Protein AF-A0A348XGG6-F1 (afdb_monomer_lite)

pLDDT: mean 75.82, std 17.13, range [43.22, 96.25]

Structure (mmCIF, N/CA/C/O backbone):
data_AF-A0A348XGG6-F1
#
_entry.id   AF-A0A348XGG6-F1
#
loop_
_atom_site.group_PDB
_atom_site.id
_atom_site.type_symbol
_atom_site.label_atom_id
_atom_site.label_alt_id
_atom_site.label_comp_id
_atom_site.label_asym_id
_atom_site.label_entity_id
_atom_site.label_seq_id
_atom_site.pdbx_PDB_ins_code
_atom_site.Cartn_x
_atom_site.Cartn_y
_atom_site.Cartn_z
_atom_site.occupancy
_atom_site.B_iso_or_equiv
_atom_site.auth_seq_id
_atom_site.auth_comp_id
_atom_site.auth_asym_id
_atom_site.auth_atom_id
_atom_site.pdbx_PDB_model_num
ATOM 1 N N . ILE A 1 1 ? -13.962 -3.729 3.591 1.00 50.25 1 ILE A N 1
ATOM 2 C CA . ILE A 1 1 ? -14.454 -3.833 2.191 1.00 50.25 1 ILE A CA 1
ATOM 3 C C . ILE A 1 1 ? -13.220 -3.891 1.292 1.00 50.25 1 ILE A C 1
ATOM 5 O O . ILE A 1 1 ? -12.214 -3.297 1.663 1.00 50.25 1 ILE A O 1
ATOM 9 N N . ALA A 1 2 ? -13.257 -4.666 0.206 1.00 44.94 2 ALA A N 1
ATOM 10 C CA . ALA A 1 2 ? -12.177 -4.733 -0.779 1.00 44.94 2 ALA A CA 1
ATOM 11 C C . ALA A 1 2 ? -12.578 -3.911 -2.009 1.00 44.94 2 ALA A C 1
ATOM 13 O O . ALA A 1 2 ? -13.709 -4.052 -2.483 1.00 44.94 2 ALA A O 1
ATOM 14 N N . TRP A 1 3 ? -11.678 -3.073 -2.510 1.00 51.34 3 TRP A N 1
ATOM 15 C CA . TRP A 1 3 ? -11.896 -2.263 -3.709 1.00 51.34 3 TRP A CA 1
ATOM 16 C C . TRP A 1 3 ? -10.668 -2.360 -4.613 1.00 51.34 3 TRP A C 1
ATOM 18 O O . TRP A 1 3 ? -9.532 -2.347 -4.137 1.00 51.34 3 TRP A O 1
ATOM 28 N N . ALA A 1 4 ? -10.915 -2.498 -5.916 1.00 49.25 4 ALA A N 1
ATOM 29 C CA . ALA A 1 4 ? -9.880 -2.325 -6.924 1.00 49.25 4 ALA A CA 1
ATOM 30 C C . ALA A 1 4 ? -9.562 -0.830 -7.014 1.00 49.25 4 ALA A C 1
ATOM 32 O O . ALA A 1 4 ? -10.483 -0.013 -7.129 1.00 49.25 4 ALA A O 1
ATOM 33 N N . SER A 1 5 ? -8.283 -0.487 -6.905 1.00 54.78 5 SER A N 1
ATOM 34 C CA . SER A 1 5 ? -7.794 0.881 -7.018 1.00 54.78 5 SER A CA 1
ATOM 35 C C . SER A 1 5 ? -7.014 1.019 -8.323 1.00 54.78 5 SER A C 1
ATOM 37 O O . SER A 1 5 ? -5.974 0.391 -8.519 1.00 54.78 5 SER A O 1
ATOM 39 N N . ASP A 1 6 ? -7.547 1.851 -9.216 1.00 54.03 6 ASP A N 1
ATOM 40 C CA . ASP A 1 6 ? -6.828 2.338 -10.388 1.00 54.03 6 ASP A CA 1
ATOM 41 C C . ASP A 1 6 ? -6.409 3.777 -10.084 1.00 54.03 6 ASP A C 1
ATOM 43 O O . ASP A 1 6 ? -7.252 4.655 -9.879 1.00 54.03 6 ASP A O 1
ATOM 47 N N . GLU A 1 7 ? -5.103 4.023 -10.014 1.00 53.72 7 GLU A N 1
ATOM 48 C CA . GLU A 1 7 ? -4.548 5.350 -9.754 1.00 53.72 7 GLU A CA 1
ATOM 49 C C . GLU A 1 7 ? -3.774 5.823 -10.988 1.00 53.72 7 GLU A C 1
ATOM 51 O O . GLU A 1 7 ? -2.698 5.314 -11.301 1.00 53.72 7 GLU A O 1
ATOM 56 N N . PHE A 1 8 ? -4.337 6.798 -11.712 1.00 52.44 8 PHE A N 1
ATOM 57 C CA . PHE A 1 8 ? -3.674 7.436 -12.849 1.00 52.44 8 PHE A CA 1
ATOM 58 C C . PHE A 1 8 ? -2.827 8.607 -12.352 1.00 52.44 8 PHE A C 1
ATOM 60 O O . PHE A 1 8 ? -3.354 9.647 -11.955 1.00 52.44 8 PHE A O 1
ATOM 67 N N . HIS A 1 9 ? -1.509 8.424 -12.333 1.00 50.19 9 HIS A N 1
ATOM 68 C CA . HIS A 1 9 ? -0.557 9.430 -11.868 1.00 50.19 9 HIS A CA 1
ATOM 69 C C . HIS A 1 9 ? 0.134 10.075 -13.067 1.00 50.19 9 HIS A C 1
ATOM 71 O O . HIS A 1 9 ? 0.886 9.431 -13.791 1.00 50.19 9 HIS A O 1
ATOM 77 N N . LEU A 1 10 ? -0.127 11.367 -13.277 1.00 52.91 10 LEU A N 1
ATOM 78 C CA . LEU A 1 10 ? 0.599 12.194 -14.237 1.00 52.91 10 LEU A CA 1
ATOM 79 C C . LEU A 1 10 ? 1.788 12.820 -13.506 1.00 52.91 10 LEU A C 1
ATOM 81 O O . LEU A 1 10 ? 1.601 13.726 -12.696 1.00 52.91 10 LEU A O 1
ATOM 85 N N . ALA A 1 11 ? 3.007 12.350 -13.768 1.00 53.59 11 ALA A N 1
ATOM 86 C CA . ALA A 1 11 ? 4.193 13.061 -13.300 1.00 53.59 11 ALA A CA 1
ATOM 87 C C . ALA A 1 11 ? 4.286 14.406 -14.038 1.00 53.59 11 ALA A C 1
ATOM 89 O O . ALA A 1 11 ? 4.058 14.447 -15.245 1.00 53.59 11 ALA A O 1
ATOM 90 N N . THR A 1 12 ? 4.611 15.496 -13.338 1.00 55.84 12 THR A N 1
ATOM 91 C CA . THR A 1 12 ? 4.875 16.810 -13.948 1.00 55.84 12 THR A CA 1
ATOM 92 C C . THR A 1 12 ? 6.279 17.300 -13.604 1.00 55.84 12 THR A C 1
ATOM 94 O O . THR A 1 12 ? 6.710 17.108 -12.469 1.00 55.84 12 THR A O 1
ATOM 97 N N . ASN A 1 13 ? 7.002 17.922 -14.541 1.00 60.53 13 ASN A N 1
ATOM 98 C CA . ASN A 1 13 ? 8.275 18.580 -14.213 1.00 60.53 13 ASN A CA 1
ATOM 99 C C . ASN A 1 13 ? 8.040 19.931 -13.517 1.00 60.53 13 ASN A C 1
ATOM 101 O O . ASN A 1 13 ? 6.909 20.404 -13.404 1.00 60.53 13 ASN A O 1
ATOM 105 N N . ASP A 1 14 ? 9.123 20.590 -13.101 1.00 68.06 14 ASP A N 1
ATOM 106 C CA . ASP A 1 14 ? 9.081 21.915 -12.464 1.00 68.06 14 ASP A CA 1
ATOM 107 C C . ASP A 1 14 ? 8.507 23.021 -13.374 1.00 68.06 14 ASP A C 1
ATOM 109 O O . ASP A 1 14 ? 8.150 24.098 -12.897 1.00 68.06 14 ASP A O 1
ATOM 113 N N . ALA A 1 15 ? 8.397 22.766 -14.683 1.00 72.25 15 ALA A N 1
ATOM 114 C CA . ALA A 1 15 ? 7.737 23.649 -15.642 1.00 72.25 15 ALA A CA 1
ATOM 115 C C . ALA A 1 15 ? 6.223 23.375 -15.775 1.00 72.25 15 ALA A C 1
ATOM 117 O O . ALA A 1 15 ? 5.548 24.059 -16.544 1.00 72.25 15 ALA A O 1
ATOM 118 N N . GLY A 1 16 ? 5.682 22.407 -15.026 1.00 60.28 16 GLY A N 1
ATOM 119 C CA . GLY A 1 16 ? 4.275 22.005 -15.075 1.00 60.28 16 GLY A CA 1
ATOM 120 C C . GLY A 1 16 ? 3.905 21.176 -16.307 1.00 60.28 16 GLY A C 1
ATOM 121 O O . GLY A 1 16 ? 2.719 20.976 -16.564 1.00 60.28 16 GLY A O 1
ATOM 122 N N . ASP A 1 17 ? 4.896 20.708 -17.069 1.00 67.75 17 ASP A N 1
ATOM 123 C CA . ASP A 1 17 ? 4.687 19.810 -18.203 1.00 67.75 17 ASP A CA 1
ATOM 124 C C . ASP A 1 17 ? 4.456 18.385 -17.708 1.00 67.75 17 ASP A C 1
ATOM 126 O O . ASP A 1 17 ? 5.107 17.960 -16.754 1.00 67.75 17 ASP A O 1
ATOM 130 N N . ILE A 1 18 ? 3.557 17.650 -18.360 1.00 60.00 18 ILE A N 1
ATOM 131 C CA . ILE A 1 18 ? 3.277 16.251 -18.038 1.00 60.00 18 ILE A CA 1
ATOM 132 C C . ILE A 1 18 ? 4.476 15.414 -18.501 1.00 60.00 18 ILE A C 1
ATOM 134 O O . ILE A 1 18 ? 4.592 15.081 -19.672 1.00 60.00 18 ILE A O 1
ATOM 138 N N . VAL A 1 19 ? 5.337 15.028 -17.564 1.00 55.09 19 VAL A N 1
ATOM 139 C CA . VAL A 1 19 ? 6.473 14.110 -17.763 1.00 55.09 19 VAL A CA 1
ATOM 140 C C . VAL A 1 19 ? 6.147 12.648 -17.452 1.00 55.09 19 VAL A C 1
ATOM 142 O O . VAL A 1 19 ? 7.022 11.794 -17.529 1.00 55.09 19 VAL A O 1
ATOM 145 N N . GLY A 1 20 ? 4.885 12.324 -17.136 1.00 48.06 20 GLY A N 1
ATOM 146 C CA . GLY A 1 20 ? 4.389 10.934 -17.130 1.00 48.06 20 GLY A CA 1
ATOM 147 C C . GLY A 1 20 ? 4.407 10.285 -18.523 1.00 48.06 20 GLY A C 1
ATOM 148 O O . GLY A 1 20 ? 4.302 9.066 -18.653 1.00 48.06 20 GLY A O 1
ATOM 149 N N . TYR A 1 21 ? 4.588 11.115 -19.549 1.00 47.00 21 TYR A N 1
ATOM 150 C CA . TYR A 1 21 ? 5.060 10.737 -20.865 1.00 47.00 21 TYR A CA 1
ATOM 151 C C . TYR A 1 21 ? 6.396 11.459 -21.035 1.00 47.00 21 TYR A C 1
ATOM 153 O O . TYR A 1 21 ? 6.432 12.689 -21.028 1.00 47.00 21 TYR A O 1
ATOM 161 N N . GLY A 1 22 ? 7.509 10.736 -21.126 1.00 43.22 22 GLY A N 1
ATOM 162 C CA . GLY A 1 22 ? 8.744 11.363 -21.586 1.00 43.22 22 GLY A CA 1
ATOM 163 C C . GLY A 1 22 ? 8.497 11.997 -22.957 1.00 43.22 22 GLY A C 1
ATOM 164 O O . GLY A 1 22 ? 7.564 11.607 -23.663 1.00 43.22 22 GLY A O 1
ATOM 165 N N . GLN A 1 23 ? 9.354 12.928 -23.379 1.00 48.75 23 GLN A N 1
ATOM 166 C CA . GLN A 1 23 ? 9.283 13.504 -24.730 1.00 48.75 23 GLN A CA 1
ATOM 167 C C . GLN A 1 23 ? 9.317 12.434 -25.854 1.00 48.75 23 GLN A C 1
ATOM 169 O O . GLN A 1 23 ? 8.994 12.775 -26.987 1.00 48.75 23 GLN A O 1
ATOM 174 N N . ASP A 1 24 ? 9.596 11.159 -25.519 1.00 52.44 24 ASP A N 1
ATOM 175 C CA . ASP A 1 24 ? 9.616 9.989 -26.405 1.00 52.44 24 ASP A CA 1
ATOM 176 C C . ASP A 1 24 ? 8.924 8.690 -25.870 1.00 52.44 24 ASP A C 1
ATOM 178 O O . ASP A 1 24 ? 9.045 7.659 -26.530 1.00 52.44 24 ASP A O 1
ATOM 182 N N . GLY A 1 25 ? 8.191 8.649 -24.733 1.00 55.72 25 GLY A N 1
ATOM 183 C CA . GLY A 1 25 ? 7.708 7.337 -24.217 1.00 55.72 25 GLY A CA 1
ATOM 184 C C . GLY A 1 25 ? 6.807 7.296 -22.969 1.00 55.72 25 GLY A C 1
ATOM 185 O O . GLY A 1 25 ? 6.556 8.312 -22.327 1.00 55.72 25 GLY A O 1
ATOM 186 N N . PHE A 1 26 ? 6.290 6.104 -22.641 1.00 64.94 26 PHE A N 1
ATOM 187 C CA . PHE A 1 26 ? 5.405 5.803 -21.499 1.00 64.94 26 PHE A CA 1
ATOM 188 C C . PHE A 1 26 ? 6.221 5.645 -20.204 1.00 64.94 26 PHE A C 1
ATOM 190 O O . PHE A 1 26 ? 7.174 4.890 -20.211 1.00 64.94 26 PHE A O 1
ATOM 197 N N . ALA A 1 27 ? 5.876 6.321 -19.098 1.00 67.50 27 ALA A N 1
ATOM 198 C CA . ALA A 1 27 ? 6.677 6.229 -17.866 1.00 67.50 27 ALA A CA 1
ATOM 199 C C . ALA A 1 27 ? 6.270 5.055 -16.954 1.00 67.50 27 ALA A C 1
ATOM 201 O O . ALA A 1 27 ? 7.094 4.194 -16.651 1.00 67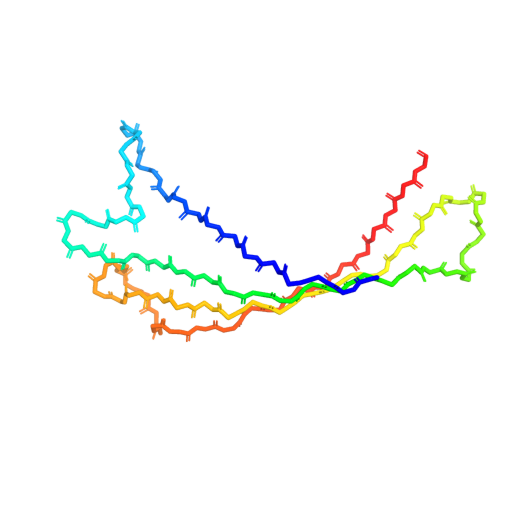.50 27 ALA A O 1
ATOM 202 N N . TYR A 1 28 ? 5.018 5.024 -16.478 1.00 72.62 28 TYR A N 1
ATOM 203 C CA . TYR A 1 28 ? 4.495 3.918 -15.671 1.00 72.62 28 TYR A CA 1
ATOM 204 C C . TYR A 1 28 ? 2.964 3.923 -15.534 1.00 72.62 28 TYR A C 1
ATOM 206 O O . TYR A 1 28 ? 2.298 4.944 -15.695 1.00 72.62 28 TYR A O 1
ATOM 214 N N . VAL A 1 29 ? 2.408 2.769 -15.164 1.00 79.81 29 VAL A N 1
ATOM 215 C CA . VAL A 1 29 ? 1.026 2.569 -14.708 1.00 79.81 29 VAL A CA 1
ATOM 216 C C . VAL A 1 29 ? 1.022 1.525 -13.596 1.00 79.81 29 VAL A C 1
ATOM 218 O O . VAL A 1 29 ? 1.910 0.676 -13.530 1.00 79.81 29 VAL A O 1
ATOM 221 N N . ASN A 1 30 ? 0.023 1.554 -12.719 1.00 81.56 30 ASN A N 1
ATOM 222 C CA . ASN A 1 30 ? -0.183 0.484 -11.753 1.00 81.56 30 ASN A CA 1
ATOM 223 C C . ASN A 1 30 ? -1.648 0.069 -11.673 1.00 81.56 30 ASN A C 1
ATOM 225 O O . ASN A 1 30 ? -2.546 0.838 -12.012 1.00 81.56 30 ASN A O 1
ATOM 229 N N . ILE A 1 31 ? -1.855 -1.158 -11.212 1.00 83.75 31 ILE A N 1
ATOM 230 C CA . ILE A 1 31 ? -3.159 -1.687 -10.828 1.00 83.75 31 ILE A CA 1
ATOM 231 C C . ILE A 1 31 ? -3.040 -2.316 -9.446 1.00 83.75 31 ILE A C 1
ATOM 233 O O . ILE A 1 31 ? -2.051 -3.000 -9.149 1.00 83.75 31 ILE A O 1
ATOM 237 N N . GLY A 1 32 ? -4.033 -2.076 -8.593 1.00 85.38 32 GLY A N 1
ATOM 238 C CA . GLY A 1 32 ? -3.976 -2.483 -7.199 1.00 85.38 32 GLY A CA 1
ATOM 239 C C . GLY A 1 32 ? -5.276 -3.028 -6.630 1.00 85.38 32 GLY A C 1
ATOM 240 O O . GLY A 1 32 ? -6.377 -2.811 -7.139 1.00 85.38 32 GLY A O 1
ATOM 241 N N . LEU A 1 33 ? -5.117 -3.753 -5.527 1.00 88.94 33 LEU A N 1
ATOM 242 C CA . LEU A 1 33 ? -6.199 -4.150 -4.641 1.00 88.94 33 LEU A CA 1
ATOM 243 C C . LEU A 1 33 ? -5.876 -3.654 -3.237 1.00 88.94 33 LEU A C 1
ATOM 245 O O . LEU A 1 33 ? -4.833 -4.010 -2.687 1.00 88.94 33 LEU A O 1
ATOM 249 N N . ASP A 1 34 ? -6.820 -2.932 -2.642 1.00 91.25 34 ASP A N 1
ATOM 250 C CA . ASP A 1 34 ? -6.756 -2.520 -1.246 1.00 91.25 34 ASP A CA 1
ATOM 251 C C . ASP A 1 34 ? -7.877 -3.183 -0.443 1.00 91.25 34 ASP A C 1
ATOM 253 O O . ASP A 1 34 ? -9.028 -3.310 -0.886 1.00 91.25 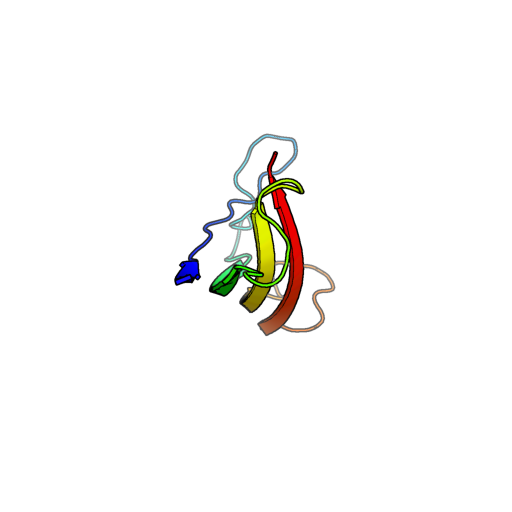34 ASP A O 1
ATOM 257 N N . VAL A 1 35 ? -7.535 -3.606 0.772 1.00 89.81 35 VAL A N 1
ATOM 258 C CA . VAL A 1 35 ? -8.466 -4.192 1.731 1.00 89.81 35 VAL A CA 1
ATOM 259 C C . VAL A 1 35 ? -8.364 -3.463 3.063 1.00 89.81 35 VAL A C 1
ATOM 261 O O . VAL A 1 35 ? -7.276 -3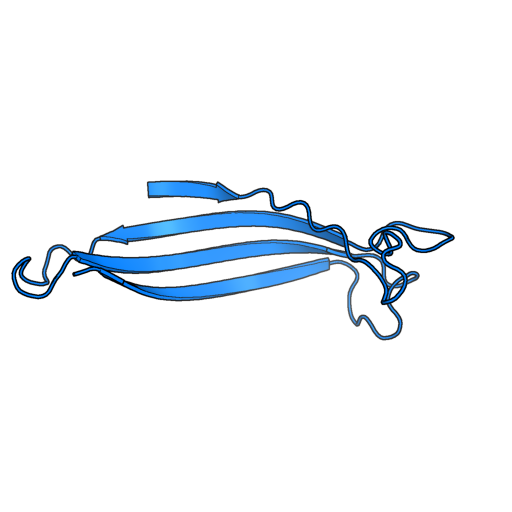.168 3.547 1.00 89.81 35 VAL A O 1
ATOM 264 N N . SER A 1 36 ? -9.515 -3.200 3.677 1.00 95.88 36 SER A N 1
ATOM 265 C CA . SER A 1 36 ? -9.605 -2.699 5.052 1.00 95.88 36 SER A CA 1
ATOM 266 C C . SER A 1 36 ? -10.604 -3.532 5.854 1.00 95.88 36 SER A C 1
ATOM 268 O O . SER A 1 36 ? -11.692 -3.887 5.360 1.00 95.88 36 SER A O 1
ATOM 270 N N . VAL A 1 37 ? -10.204 -3.869 7.081 1.00 94.38 37 VAL A N 1
ATOM 271 C CA . VAL A 1 37 ? -10.937 -4.698 8.037 1.00 94.38 37 VAL A CA 1
ATOM 272 C C . VAL A 1 37 ? -11.092 -3.926 9.353 1.00 94.38 37 VAL A C 1
ATOM 274 O O . VAL A 1 37 ? -10.089 -3.662 10.020 1.00 94.38 37 VAL A O 1
ATOM 277 N N . PRO A 1 38 ? -12.332 -3.598 9.765 1.00 94.75 38 PRO A N 1
ATOM 278 C CA . PRO A 1 38 ? -12.591 -2.973 11.059 1.00 94.75 38 PRO A CA 1
ATOM 279 C C . PRO A 1 38 ? -12.164 -3.873 12.226 1.00 94.75 38 PRO A C 1
ATOM 281 O O . PRO A 1 38 ? -12.455 -5.073 12.237 1.00 94.75 38 PRO A O 1
ATOM 284 N N . LEU A 1 39 ? -11.528 -3.292 13.242 1.00 94.31 39 LEU A N 1
ATOM 285 C CA . LEU A 1 39 ? -11.125 -3.980 14.469 1.00 94.31 39 LEU A CA 1
ATOM 286 C C . LEU A 1 39 ? -12.244 -3.912 15.511 1.00 94.31 39 LEU A C 1
ATOM 288 O O . LEU A 1 39 ? -12.196 -3.140 16.465 1.00 94.31 39 LEU A O 1
ATOM 292 N N . THR A 1 40 ? -13.251 -4.769 15.353 1.00 92.88 40 THR A N 1
ATOM 293 C CA . THR A 1 40 ? -14.464 -4.776 16.197 1.00 92.88 40 THR A CA 1
ATOM 294 C C . THR A 1 40 ? -14.232 -5.197 17.653 1.00 92.88 40 THR A C 1
ATOM 296 O O . THR A 1 40 ? -15.170 -5.214 18.443 1.00 92.88 40 THR A O 1
ATOM 299 N N . PHE A 1 41 ? -13.013 -5.603 18.015 1.00 92.88 41 PHE A N 1
ATOM 300 C CA . PHE A 1 41 ? -12.641 -5.934 19.393 1.00 92.88 41 PHE A CA 1
ATOM 301 C C . PHE A 1 41 ? -12.167 -4.714 20.196 1.00 92.88 41 PHE A C 1
ATOM 303 O O . PHE A 1 41 ? -11.989 -4.829 21.409 1.00 92.88 41 PHE A O 1
ATOM 310 N N . ILE A 1 42 ? -11.934 -3.570 19.545 1.00 91.75 42 ILE A N 1
ATOM 311 C CA . ILE A 1 42 ? -11.591 -2.319 20.223 1.00 91.75 42 ILE A CA 1
ATOM 312 C C . ILE A 1 42 ? -12.901 -1.602 20.591 1.00 91.75 42 ILE A C 1
ATOM 314 O O . ILE A 1 42 ? -13.754 -1.444 19.718 1.00 91.75 42 ILE A O 1
ATOM 318 N N . PRO A 1 43 ? -13.094 -1.193 21.862 1.00 92.31 43 PRO A N 1
ATOM 319 C CA . PRO A 1 43 ? -14.284 -0.455 22.278 1.00 92.31 43 PRO A CA 1
ATOM 320 C C . PRO A 1 43 ? -14.495 0.819 21.455 1.00 92.31 43 PRO A C 1
ATOM 322 O O . PRO A 1 43 ? -13.554 1.588 21.273 1.00 92.31 43 PRO A O 1
ATOM 325 N N . GLU A 1 44 ? -15.737 1.084 21.042 1.00 88.25 44 GLU A N 1
ATOM 326 C CA . GLU A 1 44 ? -16.096 2.274 20.247 1.00 88.25 44 GLU A CA 1
ATOM 327 C C . GLU A 1 44 ? -15.767 3.597 20.963 1.00 88.25 44 GLU A C 1
ATOM 329 O O . GLU A 1 44 ? -15.490 4.602 20.315 1.00 88.25 44 GLU A O 1
ATOM 334 N N . GLU A 1 45 ? -15.725 3.592 22.302 1.00 92.88 45 GLU A N 1
ATOM 335 C CA . GLU A 1 45 ? -15.300 4.728 23.141 1.00 92.88 45 GLU A CA 1
ATOM 336 C C . GLU A 1 45 ? -13.868 5.200 22.836 1.00 92.88 45 GLU A C 1
ATOM 338 O O . GLU A 1 45 ? -13.517 6.348 23.106 1.00 92.88 45 GLU A O 1
ATOM 343 N N . LEU A 1 46 ? -13.035 4.311 22.285 1.00 92.12 46 LEU A N 1
ATOM 344 C CA . LEU A 1 46 ? -11.648 4.578 21.903 1.00 92.12 46 LEU A CA 1
ATOM 345 C C . LEU A 1 46 ? -11.509 4.947 20.416 1.00 92.12 46 LEU A C 1
ATOM 347 O O . LEU A 1 46 ? -10.390 4.972 19.900 1.00 92.12 46 LEU A O 1
ATOM 351 N N . GLY A 1 47 ? -12.624 5.218 19.733 1.00 92.31 47 GLY A N 1
ATOM 352 C CA . GLY A 1 47 ? -12.682 5.516 18.306 1.00 92.31 47 GLY A CA 1
ATOM 353 C C . GLY A 1 47 ? -12.935 4.279 17.443 1.00 92.31 47 GLY A C 1
ATOM 354 O O . GLY A 1 47 ? -12.983 3.144 17.918 1.00 92.31 47 GLY A O 1
ATOM 355 N N . SER A 1 48 ? -13.099 4.503 16.140 1.00 94.94 48 SER A N 1
ATOM 356 C CA . SER A 1 48 ? -13.173 3.422 15.151 1.00 94.94 48 SER A CA 1
ATOM 357 C C . SER A 1 48 ? -11.771 3.066 14.684 1.00 94.94 48 SER A C 1
ATOM 359 O O . SER A 1 48 ? -11.004 3.959 14.337 1.00 94.94 48 SER A O 1
ATOM 361 N N . TRP A 1 49 ? -11.444 1.776 14.675 1.00 96.00 49 TRP A N 1
ATOM 362 C CA . TRP A 1 49 ? -10.126 1.272 14.294 1.00 96.00 49 T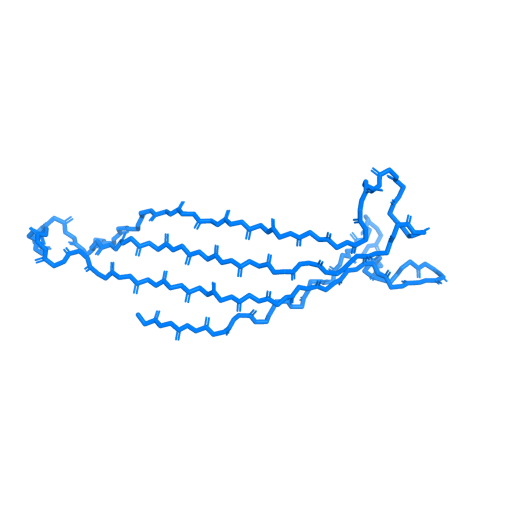RP A CA 1
ATOM 363 C C . TRP A 1 49 ? -10.228 0.285 13.138 1.00 96.00 49 TRP A C 1
ATOM 365 O O . TRP A 1 49 ? -11.180 -0.497 13.064 1.00 96.00 49 TRP A O 1
ATOM 375 N N . ASP A 1 50 ? -9.217 0.265 12.276 1.00 96.25 50 ASP A N 1
ATOM 376 C CA . ASP A 1 50 ? -9.098 -0.704 11.191 1.00 96.25 50 ASP A CA 1
ATOM 377 C C . ASP A 1 50 ? -7.644 -1.134 10.958 1.00 96.25 50 ASP A C 1
ATOM 379 O O . ASP A 1 50 ? -6.698 -0.402 11.250 1.00 96.25 50 ASP A O 1
ATOM 383 N N . VAL A 1 51 ? -7.475 -2.341 10.421 1.00 95.81 51 VAL A N 1
ATOM 384 C CA . VAL A 1 51 ? -6.241 -2.745 9.738 1.00 95.81 51 VAL A CA 1
ATOM 385 C C . VAL A 1 51 ? -6.517 -2.709 8.250 1.00 95.81 51 VAL A C 1
ATOM 387 O O . VAL A 1 51 ? -7.526 -3.244 7.782 1.00 95.81 51 VAL A O 1
ATOM 390 N N . HIS A 1 52 ? -5.585 -2.140 7.504 1.00 94.25 52 HIS A N 1
ATOM 391 C CA . HIS A 1 52 ? -5.651 -2.099 6.058 1.00 94.25 52 HIS A CA 1
ATOM 392 C C . HIS A 1 52 ? -4.327 -2.511 5.439 1.00 94.25 52 HIS A C 1
ATOM 394 O O . HIS A 1 52 ? -3.261 -2.451 6.052 1.00 94.25 52 HIS A O 1
ATOM 400 N N . GLY A 1 53 ? -4.407 -2.954 4.199 1.00 92.50 53 GLY A N 1
ATOM 401 C CA . GLY A 1 53 ? -3.248 -3.295 3.405 1.00 92.50 53 GLY A CA 1
ATOM 402 C C . GLY A 1 53 ? -3.631 -3.414 1.947 1.00 92.50 53 GLY A C 1
ATOM 403 O O . GLY A 1 53 ? -4.809 -3.544 1.607 1.00 92.50 53 GLY A O 1
ATOM 404 N N . GLY A 1 54 ? -2.624 -3.372 1.095 1.00 92.94 54 GLY A N 1
ATOM 405 C CA . GLY A 1 54 ? -2.820 -3.383 -0.339 1.00 92.94 54 GLY A CA 1
ATOM 406 C C . GLY A 1 54 ? -1.654 -4.016 -1.065 1.00 92.94 54 GLY A C 1
ATOM 407 O O . GLY A 1 54 ? -0.546 -4.144 -0.537 1.00 92.94 54 GLY A O 1
ATOM 408 N N . VAL A 1 55 ? -1.924 -4.430 -2.294 1.00 90.06 55 VAL A N 1
ATOM 409 C CA . VAL A 1 55 ? -0.915 -4.898 -3.241 1.00 90.06 55 VAL A CA 1
ATOM 410 C C . VAL A 1 55 ? -1.115 -4.125 -4.531 1.00 90.06 55 VAL A C 1
ATOM 412 O O . VAL A 1 55 ? -2.234 -4.055 -5.035 1.00 90.06 55 VAL A O 1
ATOM 415 N N . LYS A 1 56 ? -0.030 -3.566 -5.068 1.00 89.31 56 LYS A N 1
ATOM 416 C CA . LYS A 1 56 ? -0.017 -2.884 -6.364 1.00 89.31 56 LYS A CA 1
ATOM 417 C C . LYS A 1 56 ? 1.006 -3.538 -7.279 1.00 89.31 56 LYS A C 1
ATOM 419 O O . LYS A 1 56 ? 2.145 -3.765 -6.868 1.00 89.31 56 LYS A O 1
ATOM 424 N N . TYR A 1 57 ? 0.590 -3.834 -8.502 1.00 83.19 57 TYR A N 1
ATOM 425 C CA . TYR A 1 57 ? 1.467 -4.212 -9.601 1.00 83.19 57 TYR A CA 1
ATOM 426 C C . TYR A 1 57 ? 1.796 -2.964 -10.413 1.00 83.19 57 TYR A C 1
ATOM 428 O O . TYR A 1 57 ? 0.880 -2.270 -10.850 1.00 83.19 57 TYR A O 1
ATOM 436 N N . TRP A 1 58 ? 3.080 -2.703 -10.622 1.00 84.31 58 TRP A N 1
ATOM 437 C CA . TRP A 1 58 ? 3.591 -1.585 -11.402 1.00 84.31 58 TRP A CA 1
ATOM 438 C C . TRP A 1 58 ? 4.146 -2.101 -12.722 1.00 84.31 58 TRP A C 1
ATOM 440 O O . TRP A 1 58 ? 4.926 -3.051 -12.734 1.00 84.31 58 TRP A O 1
ATOM 450 N N . HIS A 1 59 ? 3.750 -1.453 -13.811 1.00 82.25 59 HIS A N 1
ATOM 451 C CA . HIS A 1 59 ? 4.392 -1.552 -15.112 1.00 82.25 59 HIS A CA 1
ATOM 452 C C . HIS A 1 59 ? 5.069 -0.214 -15.390 1.00 82.25 59 HIS A C 1
ATOM 454 O O . HIS A 1 59 ? 4.433 0.834 -15.304 1.00 82.25 59 HIS A O 1
ATOM 460 N N . THR A 1 60 ? 6.357 -0.258 -15.676 1.00 77.44 60 THR A N 1
ATOM 461 C CA . THR A 1 60 ? 7.257 0.876 -15.881 1.00 77.44 60 THR A CA 1
ATOM 462 C C . THR A 1 60 ? 8.070 0.643 -17.150 1.00 77.44 60 THR A C 1
ATOM 464 O O . THR A 1 60 ? 8.110 -0.479 -17.650 1.00 77.44 60 THR A O 1
ATOM 467 N N . ASP A 1 61 ? 8.706 1.689 -17.659 1.00 69.69 61 ASP A N 1
ATOM 468 C CA . ASP A 1 61 ? 9.580 1.610 -18.829 1.00 69.69 61 ASP A CA 1
ATOM 469 C C . ASP A 1 61 ? 11.006 2.029 -18.431 1.00 69.69 61 ASP A C 1
ATOM 471 O O . ASP A 1 61 ? 11.246 3.192 -18.072 1.00 69.69 61 ASP A O 1
ATOM 475 N N . GLU A 1 62 ? 11.949 1.078 -18.426 1.00 64.44 62 GLU A N 1
ATOM 476 C CA . GLU A 1 62 ? 13.354 1.353 -18.100 1.00 64.44 62 GLU A CA 1
ATOM 477 C C . GLU A 1 62 ? 14.029 2.326 -19.077 1.00 64.44 62 GLU A C 1
ATOM 479 O O . GLU A 1 62 ? 14.949 3.045 -18.671 1.00 64.44 62 GLU A O 1
ATOM 484 N N . ASP A 1 63 ? 13.547 2.422 -20.323 1.00 60.81 63 ASP A N 1
ATOM 485 C CA . ASP A 1 63 ? 14.114 3.323 -21.330 1.00 60.81 63 ASP A CA 1
ATOM 486 C C . ASP A 1 63 ? 13.788 4.794 -21.011 1.00 60.81 63 ASP A C 1
ATOM 488 O O . ASP A 1 63 ? 14.515 5.709 -21.413 1.00 60.81 63 ASP A O 1
ATOM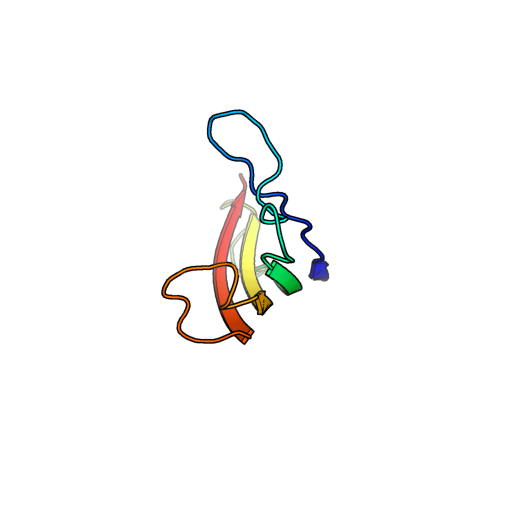 492 N N . VAL A 1 64 ? 12.718 5.035 -20.244 1.00 63.34 64 VAL A N 1
ATOM 493 C CA . VAL A 1 64 ? 12.257 6.376 -19.846 1.00 63.34 64 VAL A CA 1
ATOM 494 C C . VAL A 1 64 ? 12.734 6.754 -18.437 1.00 63.34 64 VAL A C 1
ATOM 496 O O . VAL A 1 64 ? 12.856 7.944 -18.133 1.00 63.34 64 VAL A O 1
ATOM 499 N N . ILE A 1 65 ? 13.039 5.774 -17.575 1.00 64.69 65 ILE A N 1
ATOM 500 C CA . ILE A 1 65 ? 13.433 5.990 -16.173 1.00 64.69 65 ILE A CA 1
ATOM 501 C C . ILE A 1 65 ? 14.895 5.545 -15.950 1.00 64.69 65 ILE A C 1
ATOM 503 O O . ILE A 1 65 ? 15.157 4.370 -15.680 1.00 64.69 65 ILE A O 1
ATOM 507 N N . PRO A 1 66 ? 15.876 6.474 -15.979 1.00 62.84 66 PRO A N 1
ATOM 508 C CA . PRO A 1 66 ? 17.287 6.131 -15.827 1.00 62.84 66 PRO A CA 1
ATOM 509 C C . PRO A 1 66 ? 17.586 5.469 -14.476 1.00 62.84 66 PRO A C 1
ATOM 511 O O . PRO A 1 66 ? 17.402 6.076 -13.419 1.00 62.84 66 PRO A O 1
ATOM 514 N N . GLY A 1 67 ? 18.115 4.244 -14.512 1.00 65.31 67 GLY A N 1
ATOM 515 C CA . GLY A 1 67 ? 18.485 3.488 -13.311 1.00 65.31 67 GLY A CA 1
ATOM 516 C C . GLY A 1 67 ? 17.339 2.701 -12.672 1.00 65.31 67 GLY A C 1
ATOM 517 O O . GLY A 1 67 ? 17.498 2.231 -11.543 1.00 65.31 67 GLY A O 1
ATOM 518 N N . ASN A 1 68 ? 16.211 2.547 -13.370 1.00 68.69 68 ASN A N 1
ATOM 519 C CA . ASN A 1 68 ? 15.172 1.607 -12.976 1.00 68.69 68 ASN A CA 1
ATOM 520 C C . ASN A 1 68 ? 15.708 0.164 -13.088 1.00 68.69 68 ASN A C 1
ATOM 522 O O . ASN A 1 68 ? 16.220 -0.201 -14.142 1.00 68.69 68 ASN A O 1
ATOM 526 N N . PRO A 1 69 ? 15.667 -0.650 -12.021 1.00 66.31 69 PRO A N 1
ATOM 527 C CA . PRO A 1 69 ? 16.250 -1.989 -12.059 1.00 66.31 69 PRO A CA 1
ATOM 528 C C . PRO A 1 69 ? 15.386 -3.011 -12.813 1.00 66.31 69 PRO A C 1
ATOM 530 O O . PRO A 1 69 ? 15.918 -4.042 -13.219 1.00 66.31 69 PRO A O 1
ATOM 533 N N . GLU A 1 70 ? 14.072 -2.768 -12.940 1.00 69.19 70 GLU A N 1
ATOM 534 C CA . GLU A 1 70 ? 13.095 -3.717 -13.490 1.00 69.19 70 GLU A CA 1
ATOM 535 C C . GLU A 1 70 ? 11.893 -2.983 -14.115 1.00 69.19 70 GLU A C 1
ATOM 537 O O . GLU A 1 70 ? 11.311 -2.105 -13.479 1.00 69.19 70 GLU A O 1
ATOM 542 N N . ASP A 1 71 ? 11.439 -3.407 -15.300 1.00 75.06 71 ASP A N 1
ATOM 543 C CA . ASP A 1 71 ? 10.247 -2.847 -15.969 1.00 75.06 71 ASP A CA 1
ATOM 544 C C . ASP A 1 71 ? 8.937 -3.111 -15.223 1.00 75.06 71 ASP A C 1
ATOM 546 O O . ASP A 1 71 ? 7.916 -2.486 -15.497 1.00 75.06 71 ASP A O 1
ATOM 550 N N . ASN A 1 72 ? 8.908 -4.073 -14.304 1.00 82.50 72 ASN A N 1
ATOM 551 C CA . ASN A 1 72 ? 7.696 -4.421 -13.576 1.00 82.50 72 ASN A CA 1
ATOM 552 C C . ASN A 1 72 ? 8.038 -4.838 -12.157 1.00 82.50 72 ASN A C 1
ATOM 554 O O . ASN A 1 72 ? 8.893 -5.696 -11.963 1.00 82.50 72 ASN A O 1
ATOM 558 N N . PHE A 1 73 ? 7.316 -4.311 -11.171 1.00 85.94 73 PHE A N 1
ATOM 559 C CA . PHE A 1 73 ? 7.515 -4.695 -9.776 1.00 85.94 73 PHE A CA 1
ATOM 560 C C . PHE A 1 73 ? 6.209 -4.669 -8.981 1.00 85.94 73 PHE A C 1
ATOM 562 O O . PHE A 1 73 ? 5.220 -4.044 -9.364 1.00 85.94 73 PHE A O 1
ATOM 569 N N . VAL A 1 74 ? 6.194 -5.372 -7.846 1.00 88.94 74 VAL A N 1
ATOM 570 C CA . VAL A 1 74 ? 5.040 -5.431 -6.940 1.00 88.94 74 VAL A CA 1
ATOM 571 C C . VAL A 1 74 ? 5.380 -4.747 -5.624 1.00 88.94 74 VAL A C 1
ATOM 573 O O . VAL A 1 74 ? 6.398 -5.046 -5.002 1.00 88.94 74 VAL A O 1
ATOM 576 N N . THR A 1 75 ? 4.491 -3.870 -5.164 1.00 91.31 75 THR A N 1
AT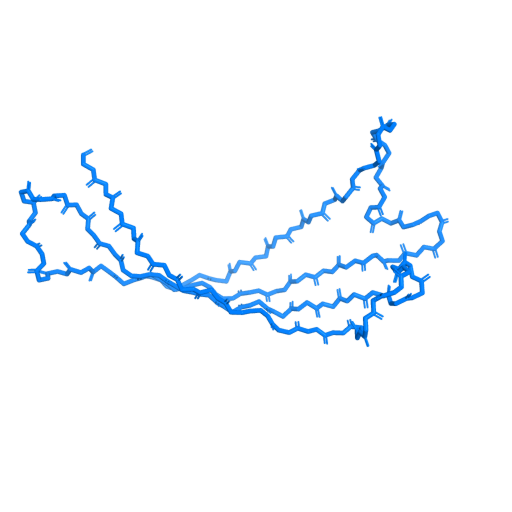OM 577 C CA . THR A 1 75 ? 4.584 -3.234 -3.845 1.00 91.31 75 THR A CA 1
ATOM 578 C C . THR A 1 75 ? 3.457 -3.712 -2.943 1.00 91.31 75 THR A C 1
ATOM 580 O O . THR A 1 75 ? 2.312 -3.799 -3.386 1.00 91.31 75 THR A O 1
ATOM 583 N N . GLY A 1 76 ? 3.768 -3.969 -1.673 1.00 91.81 76 GLY A N 1
ATOM 584 C CA . GLY A 1 76 ? 2.785 -4.269 -0.634 1.00 91.81 76 GLY A CA 1
ATOM 585 C C . GLY A 1 76 ? 2.731 -3.171 0.426 1.00 91.81 76 GLY A C 1
ATOM 586 O O . GLY A 1 76 ? 3.761 -2.590 0.769 1.00 91.81 76 GLY A O 1
ATOM 587 N N . THR A 1 77 ? 1.545 -2.910 0.967 1.00 93.31 77 THR A N 1
ATOM 588 C CA . THR A 1 77 ? 1.323 -1.974 2.076 1.00 93.31 77 THR A CA 1
ATOM 589 C C . THR A 1 77 ? 0.582 -2.663 3.218 1.00 93.31 77 THR A C 1
ATOM 591 O O . THR A 1 77 ? -0.241 -3.554 3.006 1.00 93.31 77 THR A O 1
ATOM 594 N N . ILE A 1 78 ? 0.880 -2.248 4.448 1.00 94.38 78 ILE A N 1
ATOM 595 C CA . ILE A 1 78 ? 0.143 -2.631 5.653 1.00 94.38 78 ILE A CA 1
ATOM 596 C C . ILE A 1 78 ? 0.093 -1.429 6.597 1.00 94.38 78 ILE A C 1
ATOM 598 O O . ILE A 1 78 ? 1.086 -0.714 6.744 1.00 94.38 78 ILE A O 1
ATOM 602 N N . GLY A 1 79 ? -1.055 -1.203 7.226 1.00 95.31 79 GLY A N 1
ATOM 603 C CA . GLY A 1 79 ? -1.292 -0.056 8.089 1.00 95.31 79 GLY A CA 1
ATOM 604 C C . GLY A 1 79 ? -2.420 -0.281 9.091 1.00 95.31 79 GLY A C 1
ATOM 605 O O . GLY A 1 79 ? -3.175 -1.253 9.022 1.00 95.31 79 GLY A O 1
ATOM 606 N N . ILE A 1 80 ? -2.488 0.635 10.056 1.00 95.44 80 ILE A N 1
ATOM 607 C CA . ILE A 1 80 ? -3.530 0.716 11.081 1.00 95.44 80 ILE A CA 1
ATOM 608 C C . ILE A 1 80 ? -4.140 2.114 10.982 1.00 95.44 80 ILE A C 1
ATOM 610 O O . ILE A 1 80 ? -3.401 3.100 10.964 1.00 95.44 80 ILE A O 1
ATOM 614 N N . GLY A 1 81 ? -5.466 2.195 10.907 1.00 94.56 81 GLY A N 1
ATOM 615 C CA . GLY A 1 81 ? -6.220 3.446 10.893 1.00 94.56 81 GLY A CA 1
ATOM 616 C C . GLY A 1 81 ? -7.026 3.642 12.175 1.00 94.56 81 GLY A C 1
ATOM 617 O O . GLY A 1 81 ? -7.421 2.679 12.838 1.00 94.56 81 GLY A O 1
ATOM 618 N N . THR A 1 82 ? -7.240 4.906 12.545 1.00 94.19 82 THR A N 1
ATOM 619 C CA . THR A 1 82 ? -8.128 5.290 13.647 1.00 94.19 82 THR A CA 1
ATOM 620 C C . THR A 1 82 ? -8.826 6.623 13.361 1.00 94.19 82 THR A C 1
ATOM 622 O O . THR A 1 82 ? -8.232 7.514 12.748 1.00 94.19 82 THR A O 1
ATOM 625 N N . SER A 1 83 ? -10.079 6.766 13.797 1.00 92.62 83 SER A N 1
ATOM 626 C CA . SER A 1 83 ? -10.862 8.009 13.726 1.00 92.62 83 SER A CA 1
ATOM 627 C C . SER A 1 83 ? -11.669 8.234 15.010 1.00 92.62 83 SER A C 1
ATOM 629 O O . SER A 1 83 ? -12.226 7.272 15.549 1.00 92.62 83 SER A O 1
ATOM 631 N N . PHE A 1 84 ? -11.768 9.493 15.452 1.00 86.62 84 PHE A N 1
ATOM 632 C CA . PHE A 1 84 ? -12.409 9.934 16.699 1.00 86.62 84 PHE A CA 1
ATOM 633 C C . PHE A 1 84 ? -13.441 11.044 16.468 1.00 86.62 84 PHE A C 1
ATOM 635 O O . PHE A 1 84 ? -13.266 11.824 15.503 1.00 86.62 84 PHE A O 1
#

Secondary structure (DSSP, 8-state):
-EEEE------B-TTS-BTTEETTEE-EEEEEEEEEEE-TTS-GGG-EEEEEEEEEEEEE-TTTSTT-S-SEEEEEEEEEEEE-

Sequence (84 aa):
IAWASDEFHLATNDAGDIVGYGQDGFAYVNIGLDVSVPLTFIPEELGSWDVHGGVKYWHTDEDVIPGNPEDNFVTGTIGIGTSF

Radius of gyration: 17.88 Å; chains: 1; bounding box: 35×30×50 Å

Foldseek 3Di:
DKDKDWDDDQDADPVRHRPCQPVDGHAKGKIKMKDKDWPPVDDCVQFTKIKMKMKMKMAGDCVSPPPDPDRIDMDMDIDMDGDD